Protein AF-A0A1U8J6C3-F1 (afdb_monomer)

Sequence (166 aa):
MCRWFYETTMCRKLPFSSRCPEYYLSVLELWWIDCSMERESINALLCFLKLCPNLKRLNITLDPKCYNLPSTGKFSTSVIVPDKLDDLKVVKIEGFANEEKENFMARRLIPLFGENNPVIISKPNGKCLKHLVKMAKLEKKGKYPYKFEMVENVDENFPDHVHINI

Radius of gyration: 15.82 Å; Cα contacts (8 Å, |Δi|>4): 263; chains: 1; bounding box: 43×30×42 Å

Mean predicted aligned error: 9.65 Å

Nearest PDB structures (foldseek):
  2yu7-assembly1_A  TM=4.215E-01  e=7.005E+00  Homo sapiens

pLDDT: mean 74.73, std 13.69, range [39.81, 94.94]

Secondary structure (DSSP, 8-state):
-BHHHIIIIIGGGS--SSS--SS----SEEEEEES--SHHHHHHHHHHHTT-TT--EEEEEE-TTS------STT-S-PPPPPPBTT--EEEEE--SSHHHHHHHHHHHGGGB-TT-PEEE--GGG---EEEEEPSS--TT-S-SEEEEE-S------PPPTT---

Structure (mmCIF, N/CA/C/O backbone):
data_AF-A0A1U8J6C3-F1
#
_entry.id   AF-A0A1U8J6C3-F1
#
loop_
_atom_site.group_PDB
_atom_site.id
_atom_site.type_symbol
_atom_site.label_atom_id
_atom_site.label_alt_id
_atom_site.label_comp_id
_atom_site.label_asym_id
_atom_site.label_entity_id
_atom_site.label_seq_id
_atom_site.pdbx_PDB_ins_code
_atom_site.Cartn_x
_atom_site.Cartn_y
_atom_site.Cartn_z
_atom_site.occupancy
_atom_site.B_iso_or_equiv
_atom_site.auth_seq_id
_atom_site.auth_comp_id
_atom_site.auth_asym_id
_atom_site.auth_atom_id
_atom_site.pdbx_PDB_model_num
ATOM 1 N N . MET A 1 1 ? 9.675 -3.144 0.742 1.00 87.25 1 MET A N 1
ATOM 2 C CA . MET A 1 1 ? 10.041 -2.201 -0.338 1.00 87.25 1 MET A CA 1
ATOM 3 C C . MET A 1 1 ? 9.930 -0.786 0.206 1.00 87.25 1 MET A C 1
ATOM 5 O O . MET A 1 1 ? 8.998 -0.523 0.952 1.00 87.25 1 MET A O 1
ATOM 9 N N . CYS A 1 2 ? 10.845 0.119 -0.135 1.00 85.94 2 CYS A N 1
ATOM 10 C CA . CYS A 1 2 ? 10.704 1.538 0.205 1.00 85.94 2 CYS A CA 1
ATOM 11 C C . CYS A 1 2 ? 10.845 2.408 -1.045 1.00 85.94 2 CYS A C 1
ATOM 13 O O . CYS A 1 2 ? 11.488 1.991 -2.018 1.00 85.94 2 CYS A O 1
ATOM 15 N N . ARG A 1 3 ? 10.271 3.619 -1.002 1.00 84.88 3 ARG A N 1
ATOM 16 C CA . ARG A 1 3 ? 10.332 4.584 -2.112 1.00 84.88 3 ARG A CA 1
ATOM 17 C C . ARG A 1 3 ? 11.759 4.768 -2.59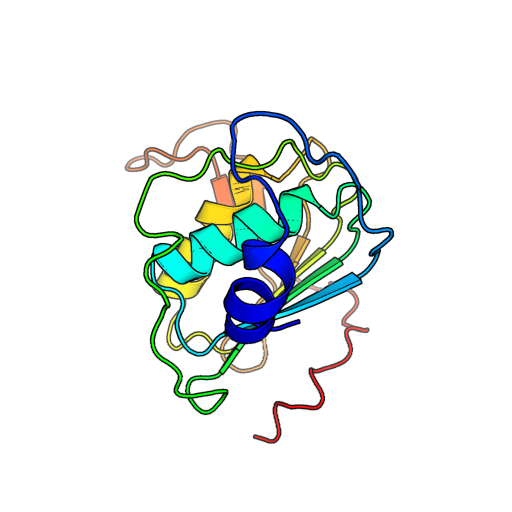8 1.00 84.88 3 ARG A C 1
ATOM 19 O O . ARG A 1 3 ? 12.039 4.514 -3.762 1.00 84.88 3 ARG A O 1
ATOM 26 N N . TRP A 1 4 ? 12.681 5.131 -1.708 1.00 84.19 4 TRP A N 1
ATOM 27 C CA . TRP A 1 4 ? 14.059 5.442 -2.092 1.00 84.19 4 TRP A CA 1
ATOM 28 C C . TRP A 1 4 ? 14.737 4.314 -2.884 1.00 84.19 4 TRP A C 1
ATOM 30 O O . TRP A 1 4 ? 15.351 4.572 -3.922 1.00 84.19 4 TRP A O 1
ATOM 40 N N . PHE A 1 5 ? 14.587 3.059 -2.449 1.00 85.50 5 PHE A N 1
ATOM 41 C CA . PHE A 1 5 ? 15.161 1.917 -3.164 1.00 85.50 5 PHE A CA 1
ATOM 42 C C . PHE A 1 5 ? 14.537 1.760 -4.559 1.00 85.50 5 PHE A C 1
ATOM 44 O O . PHE A 1 5 ? 15.254 1.539 -5.540 1.00 85.50 5 PHE A O 1
ATOM 51 N N . TYR A 1 6 ? 13.219 1.956 -4.676 1.00 85.00 6 TYR A N 1
ATOM 52 C CA . TYR A 1 6 ? 12.535 1.964 -5.968 1.00 85.00 6 TYR A CA 1
ATOM 53 C C . TYR A 1 6 ? 13.096 3.051 -6.895 1.00 85.00 6 TYR A C 1
ATOM 55 O O . TYR A 1 6 ? 13.517 2.739 -8.013 1.00 85.00 6 TYR A O 1
ATOM 63 N N . GLU A 1 7 ? 13.163 4.305 -6.433 1.00 80.56 7 GLU A N 1
ATOM 64 C CA . GLU A 1 7 ? 13.584 5.450 -7.254 1.00 80.56 7 GLU A CA 1
ATOM 65 C C . GLU A 1 7 ? 15.038 5.346 -7.723 1.00 80.56 7 GLU A C 1
ATOM 67 O O . GLU A 1 7 ? 15.376 5.741 -8.845 1.00 80.56 7 GLU A O 1
ATOM 72 N N . THR A 1 8 ? 15.924 4.848 -6.865 1.00 79.38 8 THR A N 1
ATOM 73 C CA . THR A 1 8 ? 17.367 4.812 -7.136 1.00 79.38 8 THR A CA 1
ATOM 74 C C . THR A 1 8 ? 17.778 3.598 -7.953 1.00 79.38 8 THR A C 1
ATOM 76 O O . THR A 1 8 ? 18.627 3.727 -8.839 1.00 79.38 8 THR A O 1
ATOM 79 N N . THR A 1 9 ? 17.155 2.445 -7.703 1.00 80.19 9 THR A N 1
ATOM 80 C CA . THR A 1 9 ? 17.640 1.158 -8.216 1.00 80.19 9 THR A CA 1
ATOM 81 C C . THR A 1 9 ? 16.795 0.632 -9.368 1.00 80.19 9 THR A C 1
ATOM 83 O O . THR A 1 9 ? 17.340 0.224 -10.393 1.00 80.19 9 THR A O 1
ATOM 86 N N . MET A 1 10 ? 15.467 0.659 -9.231 1.00 76.81 10 MET A N 1
ATOM 87 C CA . MET A 1 10 ? 14.566 0.069 -10.228 1.00 76.81 10 MET A CA 1
ATOM 88 C C . MET A 1 10 ? 14.136 1.085 -11.283 1.00 76.81 10 MET A C 1
ATOM 90 O O . MET A 1 10 ? 14.183 0.796 -12.475 1.00 76.81 10 MET A O 1
ATOM 94 N N . CYS A 1 11 ? 13.798 2.305 -10.864 1.00 69.88 11 CYS A N 1
ATOM 95 C CA . CYS A 1 11 ? 13.332 3.357 -11.767 1.00 69.88 11 CYS A CA 1
ATOM 96 C C . CYS A 1 11 ? 14.388 3.771 -12.796 1.00 69.88 11 CYS A C 1
ATOM 98 O O . CYS A 1 11 ? 14.051 4.081 -13.929 1.00 69.88 11 CYS A O 1
ATOM 100 N N . ARG A 1 12 ? 15.682 3.763 -12.444 1.00 62.09 12 ARG A N 1
ATOM 101 C CA . ARG A 1 12 ? 16.753 4.084 -13.410 1.00 62.09 12 ARG A CA 1
ATOM 102 C C . ARG A 1 12 ? 16.811 3.116 -14.596 1.00 62.09 12 ARG A C 1
ATOM 104 O O . ARG A 1 12 ? 17.378 3.475 -15.619 1.00 62.09 12 ARG A O 1
ATOM 111 N N . LYS A 1 13 ? 16.268 1.906 -14.444 1.00 54.56 13 LYS A N 1
ATOM 112 C CA . LYS A 1 13 ? 16.322 0.832 -15.443 1.00 54.56 13 LYS A CA 1
ATOM 113 C C . LYS A 1 13 ? 15.003 0.637 -16.195 1.00 54.56 13 LYS A C 1
ATOM 115 O O . LYS A 1 13 ? 14.968 -0.137 -17.140 1.00 54.56 13 LYS A O 1
ATOM 120 N N . LEU A 1 14 ? 13.938 1.320 -15.774 1.00 55.72 14 LEU A N 1
ATOM 121 C CA . LEU A 1 14 ? 12.592 1.164 -16.313 1.00 55.72 14 LEU A CA 1
ATOM 122 C C . LEU A 1 14 ? 12.255 2.337 -17.241 1.00 55.72 14 LEU A C 1
ATOM 124 O O . LEU A 1 14 ? 12.265 3.482 -16.780 1.00 55.72 14 LEU A O 1
ATOM 128 N N . PRO A 1 15 ? 11.929 2.104 -18.524 1.00 50.09 15 PRO A N 1
ATOM 129 C CA . PRO A 1 15 ? 11.411 3.163 -19.373 1.00 50.09 15 PRO A CA 1
ATOM 130 C C . PRO A 1 15 ? 10.016 3.559 -18.867 1.00 50.09 15 PRO A C 1
ATOM 132 O O . PRO A 1 15 ? 9.037 2.861 -19.097 1.00 50.09 15 PRO A O 1
ATOM 135 N N . PHE A 1 16 ? 9.895 4.715 -18.207 1.00 51.62 16 PHE A N 1
ATOM 136 C CA . PHE A 1 16 ? 8.604 5.317 -17.812 1.00 51.62 16 PHE A CA 1
ATOM 137 C C . PHE A 1 16 ? 7.794 5.872 -19.001 1.00 51.62 16 PHE A C 1
ATOM 139 O O . PHE A 1 16 ? 6.897 6.701 -18.841 1.00 51.62 16 PHE A O 1
ATOM 146 N N . SER A 1 17 ? 8.115 5.422 -20.212 1.00 48.22 17 SER A N 1
ATOM 147 C CA . SER A 1 17 ? 7.372 5.705 -21.430 1.00 48.22 17 SER A CA 1
ATOM 148 C C . SER A 1 17 ? 6.063 4.930 -21.372 1.00 48.22 17 SER A C 1
ATOM 150 O O . SER A 1 17 ? 6.125 3.713 -21.419 1.00 48.22 17 SER A O 1
ATOM 152 N N . SER A 1 18 ? 4.945 5.647 -21.188 1.00 51.12 18 SER A N 1
ATOM 153 C CA . SER A 1 18 ? 3.532 5.445 -21.606 1.00 51.12 18 SER A CA 1
ATOM 154 C C . SER A 1 18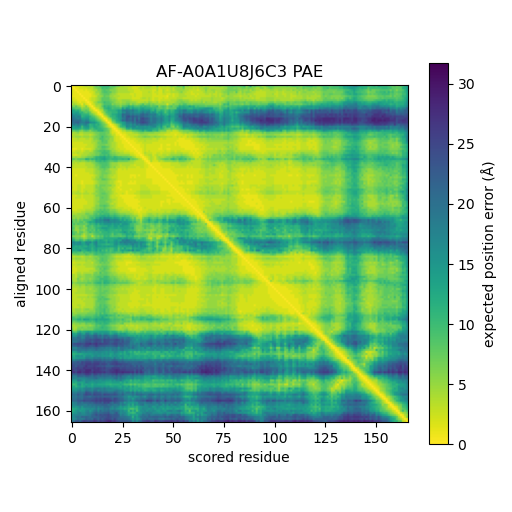 ? 2.935 4.064 -21.966 1.00 51.12 18 SER A C 1
ATOM 156 O O . SER A 1 18 ? 1.744 4.001 -22.263 1.00 51.12 18 SER A O 1
ATOM 158 N N . ARG A 1 19 ? 3.676 2.962 -21.935 1.00 52.84 19 ARG A N 1
ATOM 159 C CA . ARG A 1 19 ? 3.274 1.605 -22.295 1.00 52.84 19 ARG A CA 1
ATOM 160 C C . ARG A 1 19 ? 3.428 0.687 -21.090 1.00 52.84 19 ARG A C 1
ATOM 162 O O . ARG A 1 19 ? 4.167 0.979 -20.150 1.00 52.84 19 ARG A O 1
ATOM 169 N N . CYS A 1 20 ? 2.653 -0.393 -21.117 1.00 55.94 20 CYS A N 1
ATOM 170 C CA . CYS A 1 20 ? 2.667 -1.443 -20.110 1.00 55.94 20 CYS A CA 1
ATOM 171 C C . CYS A 1 20 ? 4.109 -1.883 -19.795 1.00 55.94 20 CYS A C 1
ATOM 173 O O . CYS A 1 20 ? 4.950 -1.866 -20.698 1.00 55.94 20 CYS A O 1
ATOM 175 N N . PRO A 1 21 ? 4.402 -2.279 -18.545 1.00 62.94 21 PRO A N 1
ATOM 176 C CA . PRO A 1 21 ? 5.724 -2.769 -18.180 1.00 62.94 21 PRO A CA 1
ATOM 177 C C . PRO A 1 21 ? 6.165 -3.906 -19.107 1.00 62.94 21 PRO A C 1
ATOM 179 O O . PRO A 1 21 ? 5.390 -4.822 -19.368 1.00 62.94 21 PRO A O 1
ATOM 182 N N . GLU A 1 22 ? 7.422 -3.888 -19.555 1.00 65.25 22 GLU A N 1
ATOM 183 C CA . GLU A 1 22 ? 8.009 -5.016 -20.301 1.00 65.25 22 GLU A CA 1
ATOM 184 C C . GLU A 1 22 ? 8.127 -6.281 -19.433 1.00 65.25 22 GLU A C 1
ATOM 186 O O . GLU A 1 22 ? 8.286 -7.386 -19.946 1.00 65.25 22 GLU A O 1
ATOM 191 N N . TYR A 1 23 ? 8.034 -6.127 -18.110 1.00 72.88 23 TYR A N 1
ATOM 192 C CA . TYR A 1 23 ? 8.100 -7.211 -17.145 1.00 72.88 23 TYR A CA 1
ATOM 193 C C . TYR A 1 23 ? 7.218 -6.946 -15.924 1.00 72.88 23 TYR A C 1
ATOM 195 O O . TYR A 1 23 ? 7.145 -5.828 -15.407 1.00 72.88 23 TYR A O 1
ATOM 203 N N . TYR A 1 24 ? 6.598 -8.016 -15.429 1.00 84.69 24 TYR A N 1
ATOM 204 C CA . TYR A 1 24 ? 5.836 -8.029 -14.186 1.00 84.69 24 TYR A CA 1
ATOM 205 C C . TYR A 1 24 ? 6.608 -8.762 -13.089 1.00 84.69 24 TYR A C 1
ATOM 207 O O . TYR A 1 24 ? 7.310 -9.743 -13.331 1.00 84.69 24 TYR A O 1
ATOM 215 N N . LEU A 1 25 ? 6.462 -8.279 -11.863 1.00 86.75 25 LEU A N 1
ATOM 216 C CA . LEU A 1 25 ? 6.952 -8.900 -10.647 1.00 86.75 25 LEU A CA 1
ATOM 217 C C . LEU A 1 25 ? 5.871 -9.834 -10.091 1.00 86.75 25 LEU A C 1
ATOM 219 O O . LEU A 1 25 ? 4.730 -9.425 -9.866 1.00 86.75 25 LEU A O 1
ATOM 223 N N . SER A 1 26 ? 6.247 -11.076 -9.791 1.00 88.00 26 SER A N 1
ATOM 224 C CA . SER A 1 26 ? 5.379 -12.064 -9.136 1.00 88.00 26 SER A CA 1
ATOM 225 C C . SER A 1 26 ? 5.289 -11.823 -7.624 1.00 88.00 26 SER A C 1
ATOM 227 O O . SER A 1 26 ? 5.683 -12.666 -6.821 1.00 88.00 26 SER A O 1
ATOM 229 N N . VAL A 1 27 ? 4.809 -10.642 -7.228 1.00 91.31 27 VAL A N 1
ATOM 230 C CA . VAL A 1 27 ? 4.649 -10.233 -5.824 1.00 91.31 27 VAL A CA 1
ATOM 231 C C . VAL A 1 27 ? 3.193 -10.413 -5.408 1.00 91.31 27 VAL A C 1
ATOM 233 O O . VAL A 1 27 ? 2.312 -9.751 -5.947 1.00 91.31 27 VAL A O 1
ATOM 236 N N . LEU A 1 28 ? 2.945 -11.289 -4.432 1.00 93.62 28 LEU A N 1
ATOM 237 C CA . LEU A 1 28 ? 1.608 -11.504 -3.859 1.00 93.62 28 LEU A CA 1
ATOM 238 C C . LEU A 1 28 ? 1.323 -10.581 -2.670 1.00 93.62 28 LEU A C 1
ATOM 240 O O . LEU A 1 28 ? 0.171 -10.234 -2.416 1.00 93.62 28 LEU A O 1
ATOM 244 N N . GLU A 1 29 ? 2.367 -10.176 -1.953 1.00 94.94 29 GLU A N 1
ATOM 245 C CA . GLU A 1 29 ? 2.278 -9.319 -0.779 1.00 94.94 29 GLU A CA 1
ATOM 246 C C . GLU A 1 29 ? 3.377 -8.260 -0.819 1.00 94.94 29 GLU A C 1
ATOM 248 O O . GLU A 1 29 ? 4.562 -8.575 -0.937 1.00 94.94 29 GLU A O 1
ATOM 253 N N . LEU A 1 30 ? 2.971 -6.995 -0.726 1.00 94.62 30 LEU A N 1
ATOM 254 C CA . LEU A 1 30 ? 3.866 -5.849 -0.772 1.00 94.62 30 LEU A CA 1
ATOM 255 C C . LEU A 1 30 ? 3.805 -5.094 0.545 1.00 94.62 30 LEU A C 1
ATOM 257 O O . LEU A 1 30 ? 2.745 -4.647 0.967 1.00 94.62 30 LEU A O 1
ATOM 261 N N . TRP A 1 31 ? 4.976 -4.882 1.130 1.00 93.00 31 TRP A N 1
ATOM 262 C CA . TRP A 1 31 ? 5.184 -3.963 2.239 1.00 93.00 31 TRP A CA 1
ATOM 263 C C . TRP A 1 31 ? 5.870 -2.717 1.693 1.00 93.00 31 TRP A C 1
ATOM 265 O O . TRP A 1 31 ? 7.014 -2.799 1.234 1.00 93.00 31 TRP A O 1
ATOM 275 N N . TRP A 1 32 ? 5.160 -1.594 1.674 1.00 92.44 32 TRP A N 1
ATOM 276 C CA . TRP A 1 32 ? 5.642 -0.304 1.205 1.00 92.44 32 TRP A CA 1
ATOM 277 C C . TRP A 1 32 ? 5.866 0.638 2.383 1.00 92.44 32 TRP A C 1
ATOM 279 O O . TRP A 1 32 ? 4.923 0.970 3.098 1.00 92.44 32 TRP A O 1
ATOM 289 N N . ILE A 1 33 ? 7.107 1.086 2.551 1.00 88.56 33 ILE A N 1
ATOM 290 C CA . ILE A 1 33 ? 7.504 2.004 3.619 1.00 88.56 33 ILE A CA 1
ATOM 291 C C . ILE A 1 33 ? 7.945 3.331 3.004 1.00 88.56 33 ILE A C 1
ATOM 293 O O . ILE A 1 33 ? 8.736 3.349 2.051 1.00 88.56 33 ILE A O 1
ATOM 297 N N . ASP A 1 34 ? 7.459 4.432 3.564 1.00 87.44 34 ASP A N 1
ATOM 298 C CA . ASP A 1 34 ? 7.877 5.780 3.184 1.00 87.44 34 ASP A CA 1
ATOM 299 C C . ASP A 1 34 ? 7.960 6.708 4.401 1.00 87.44 34 ASP A C 1
ATOM 301 O O . ASP A 1 34 ? 7.315 6.463 5.420 1.00 87.44 34 ASP A O 1
ATOM 305 N N . CYS A 1 35 ? 8.736 7.783 4.280 1.00 84.56 35 CYS A N 1
ATOM 306 C CA . CYS A 1 35 ? 8.883 8.814 5.310 1.00 84.56 35 CYS A CA 1
ATOM 307 C C . CYS A 1 35 ? 7.905 9.976 5.121 1.00 84.56 35 CYS A C 1
ATOM 309 O O . CYS A 1 35 ? 7.579 10.691 6.070 1.00 84.56 35 CYS A O 1
ATOM 311 N N . SER A 1 36 ? 7.387 10.142 3.901 1.00 81.25 36 SER A N 1
ATOM 312 C CA . SER A 1 36 ? 6.332 11.099 3.587 1.00 81.25 36 SER A CA 1
ATOM 313 C C . SER A 1 36 ? 5.351 10.518 2.576 1.00 81.25 36 SER A C 1
ATOM 315 O O . SER A 1 36 ? 5.699 9.679 1.750 1.00 81.25 36 SER A O 1
ATOM 317 N N . MET A 1 37 ? 4.112 11.000 2.613 1.00 79.44 37 MET A N 1
ATOM 318 C CA . MET A 1 37 ? 3.078 10.672 1.626 1.00 79.44 37 MET A CA 1
ATOM 319 C C . MET A 1 37 ? 2.638 11.915 0.863 1.00 79.44 37 MET A C 1
ATOM 321 O O . MET A 1 37 ? 1.457 12.230 0.719 1.00 79.44 37 MET A O 1
ATOM 325 N N . GLU A 1 38 ? 3.635 12.655 0.391 1.00 83.69 38 GLU A N 1
ATOM 326 C CA . GLU A 1 38 ? 3.424 13.721 -0.576 1.00 83.69 38 GLU A CA 1
ATOM 327 C C . GLU A 1 38 ? 3.055 13.136 -1.941 1.00 83.69 38 GLU A C 1
ATOM 329 O O . GLU A 1 38 ? 3.189 11.938 -2.196 1.00 83.69 38 GLU A O 1
ATOM 334 N N . ARG A 1 39 ? 2.584 13.994 -2.850 1.00 81.88 39 ARG A N 1
ATOM 335 C CA . ARG A 1 39 ? 2.133 13.584 -4.188 1.00 81.88 39 ARG A CA 1
ATOM 336 C C . ARG A 1 39 ? 3.143 12.673 -4.893 1.00 81.88 39 ARG A C 1
ATOM 338 O O . ARG A 1 39 ? 2.733 11.696 -5.509 1.00 81.88 39 ARG A O 1
ATOM 345 N N . GLU A 1 40 ? 4.427 12.992 -4.789 1.00 81.81 40 GLU A N 1
ATO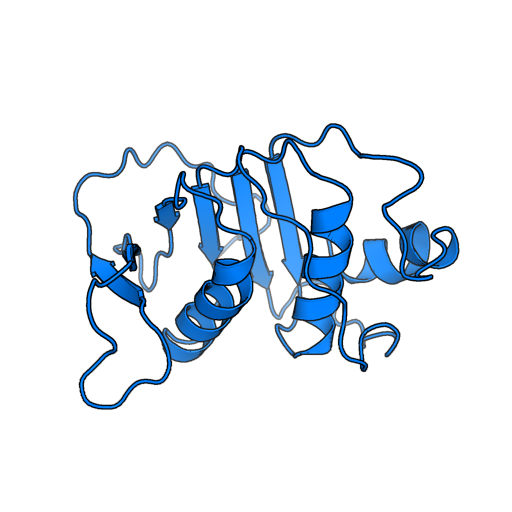M 346 C CA . GLU A 1 40 ? 5.507 12.248 -5.439 1.00 81.81 40 GLU A CA 1
ATOM 347 C C . GLU A 1 40 ? 5.678 10.847 -4.850 1.00 81.81 40 GLU A C 1
ATOM 349 O O . GLU A 1 40 ? 5.757 9.880 -5.602 1.00 81.81 40 GLU A O 1
ATOM 354 N N . SER A 1 41 ? 5.629 10.716 -3.521 1.00 84.31 41 SER A N 1
ATOM 355 C CA . SER A 1 41 ? 5.665 9.422 -2.830 1.00 84.31 41 SER A CA 1
ATOM 356 C C . SER A 1 41 ? 4.519 8.513 -3.261 1.00 84.31 41 SER A C 1
ATOM 358 O O . SER A 1 41 ? 4.715 7.340 -3.578 1.00 84.31 41 SER A O 1
ATOM 360 N N . ILE A 1 42 ? 3.312 9.079 -3.338 1.00 86.81 42 ILE A N 1
ATOM 361 C CA . ILE A 1 42 ? 2.121 8.353 -3.788 1.00 86.81 42 ILE A CA 1
ATOM 362 C C . ILE A 1 42 ? 2.306 7.909 -5.236 1.00 86.81 42 ILE A C 1
ATOM 364 O O . ILE A 1 42 ? 2.054 6.758 -5.571 1.00 86.81 42 ILE A O 1
ATOM 368 N N . ASN A 1 43 ? 2.770 8.809 -6.097 1.00 85.50 43 ASN A N 1
ATOM 369 C CA . ASN A 1 43 ? 3.016 8.515 -7.500 1.00 85.50 43 ASN A CA 1
ATOM 370 C C . ASN A 1 43 ? 4.083 7.418 -7.684 1.00 85.50 43 ASN A C 1
ATOM 372 O O . ASN A 1 43 ? 3.918 6.564 -8.554 1.00 85.50 43 ASN A O 1
ATOM 376 N N . ALA A 1 44 ? 5.127 7.395 -6.852 1.00 86.12 44 ALA A N 1
ATOM 377 C CA . ALA A 1 44 ? 6.138 6.341 -6.848 1.00 86.12 44 ALA A CA 1
ATOM 378 C C . ALA A 1 44 ? 5.532 4.976 -6.483 1.00 86.12 44 ALA A C 1
ATOM 380 O O . ALA A 1 44 ? 5.757 3.996 -7.195 1.00 86.12 44 ALA A O 1
ATOM 381 N N . LEU A 1 45 ? 4.706 4.921 -5.430 1.00 91.00 45 LEU A N 1
ATOM 382 C CA . LEU A 1 45 ? 3.958 3.716 -5.062 1.00 91.00 45 LEU A CA 1
ATOM 383 C C . LEU A 1 45 ? 3.052 3.257 -6.212 1.00 91.00 45 LEU A C 1
ATOM 385 O O . LEU A 1 45 ? 3.111 2.097 -6.610 1.00 91.00 45 LEU A O 1
ATOM 389 N N . LEU A 1 46 ? 2.249 4.160 -6.782 1.00 88.69 46 LEU A N 1
ATOM 390 C CA . LEU A 1 46 ? 1.363 3.836 -7.903 1.00 88.69 46 LEU A CA 1
ATOM 391 C C . LEU A 1 46 ? 2.158 3.283 -9.094 1.00 88.69 46 LEU A C 1
ATOM 393 O O . LEU A 1 46 ? 1.780 2.266 -9.660 1.00 88.69 46 LEU A O 1
ATOM 397 N N . CYS A 1 47 ? 3.292 3.888 -9.446 1.00 85.31 47 CYS A N 1
ATOM 398 C CA . CYS A 1 47 ? 4.174 3.364 -10.487 1.00 85.31 47 CYS A CA 1
ATOM 399 C C . CYS A 1 47 ? 4.689 1.954 -10.176 1.00 85.31 47 CYS A C 1
ATOM 401 O O . CYS A 1 47 ? 4.697 1.105 -11.067 1.00 85.31 47 CYS A O 1
ATOM 403 N N . PHE A 1 48 ? 5.085 1.686 -8.931 1.00 88.50 48 PHE A N 1
ATOM 404 C CA . PHE A 1 48 ? 5.535 0.356 -8.529 1.00 88.50 48 PHE A CA 1
ATOM 405 C C . PHE A 1 48 ? 4.415 -0.682 -8.642 1.00 88.50 48 PHE A C 1
ATOM 407 O O . PHE A 1 48 ? 4.646 -1.779 -9.142 1.00 88.50 48 PHE A O 1
ATOM 414 N N . LEU A 1 49 ? 3.191 -0.327 -8.245 1.00 90.69 49 LEU A N 1
ATOM 415 C CA . LEU A 1 49 ? 2.040 -1.231 -8.281 1.00 90.69 49 LEU A CA 1
ATOM 416 C C . LEU A 1 49 ? 1.689 -1.712 -9.695 1.00 90.69 49 LEU A C 1
ATOM 418 O O . LEU A 1 49 ? 1.206 -2.830 -9.838 1.00 90.69 49 LEU A O 1
ATOM 422 N N . LYS A 1 50 ? 2.021 -0.949 -10.746 1.00 86.19 50 LYS A N 1
ATOM 423 C CA . LYS A 1 50 ? 1.905 -1.425 -12.141 1.00 86.19 50 LYS A CA 1
ATOM 424 C C . LYS A 1 50 ? 2.697 -2.692 -12.415 1.00 86.19 50 LYS A C 1
ATOM 426 O O . LYS A 1 50 ? 2.336 -3.472 -13.286 1.00 86.19 50 LYS A O 1
ATOM 431 N N . LEU A 1 51 ? 3.809 -2.862 -11.708 1.00 86.25 51 LEU A N 1
ATOM 432 C CA . LEU A 1 51 ? 4.680 -4.013 -11.864 1.00 86.25 51 LEU A CA 1
ATOM 433 C C . LEU A 1 51 ? 4.122 -5.237 -11.135 1.00 86.25 51 LEU A C 1
ATOM 435 O O . LEU A 1 51 ? 4.666 -6.316 -11.310 1.00 86.25 51 LEU A O 1
ATOM 439 N N . CYS A 1 52 ? 3.071 -5.107 -10.324 1.00 90.75 52 CYS A N 1
ATOM 440 C CA . CYS A 1 52 ? 2.580 -6.167 -9.444 1.00 90.75 52 CYS A CA 1
ATOM 441 C C . CYS A 1 52 ? 1.102 -6.500 -9.722 1.00 90.75 52 CYS A C 1
ATOM 443 O O . CYS A 1 52 ? 0.271 -6.316 -8.834 1.00 90.75 52 CYS A O 1
ATOM 445 N N . PRO A 1 53 ? 0.741 -7.004 -10.918 1.00 89.44 53 PRO A N 1
ATOM 446 C CA . PRO A 1 53 ? -0.660 -7.240 -11.281 1.00 89.44 53 PRO A CA 1
ATOM 447 C C . PRO A 1 53 ? -1.351 -8.284 -10.388 1.00 89.44 53 PRO A C 1
ATOM 449 O O . PRO A 1 53 ? -2.537 -8.164 -10.112 1.00 89.44 53 PRO A O 1
ATOM 452 N N . ASN A 1 54 ? -0.599 -9.263 -9.873 1.00 91.19 54 ASN A N 1
ATOM 453 C CA . ASN A 1 54 ? -1.120 -10.364 -9.048 1.00 91.19 54 ASN A CA 1
ATOM 454 C C . ASN A 1 54 ? -1.087 -10.052 -7.536 1.00 91.19 54 ASN A C 1
ATOM 456 O O . ASN A 1 54 ? -1.079 -10.966 -6.702 1.00 91.19 54 ASN A O 1
ATOM 460 N N . LEU A 1 55 ? -0.966 -8.772 -7.165 1.00 94.25 55 LEU A N 1
ATOM 461 C CA . LEU A 1 55 ? -0.829 -8.362 -5.773 1.00 94.25 55 LEU A CA 1
ATOM 462 C C . LEU A 1 55 ? -2.127 -8.628 -5.008 1.00 94.25 55 LEU A C 1
ATOM 464 O O . LEU A 1 55 ? -3.162 -8.053 -5.321 1.00 94.25 55 LEU A O 1
ATOM 468 N N . LYS A 1 56 ? -2.053 -9.440 -3.950 1.00 93.31 56 LYS A N 1
ATOM 469 C CA . LYS A 1 56 ? -3.199 -9.792 -3.097 1.00 93.31 56 LYS A CA 1
ATOM 470 C C . LYS A 1 56 ? -3.292 -8.940 -1.842 1.00 93.31 56 LYS A C 1
ATOM 472 O O . LYS A 1 56 ? -4.395 -8.691 -1.347 1.00 93.31 56 LYS A O 1
ATOM 477 N N . ARG A 1 57 ? -2.147 -8.499 -1.319 1.00 92.31 57 ARG A N 1
ATOM 478 C CA . ARG A 1 57 ? -2.058 -7.703 -0.094 1.00 92.31 57 ARG A CA 1
ATOM 479 C C . ARG A 1 57 ? -1.096 -6.538 -0.265 1.00 92.31 57 ARG A C 1
ATOM 481 O O . ARG A 1 57 ? 0.054 -6.726 -0.658 1.00 92.31 57 ARG A O 1
ATOM 488 N N . LEU A 1 58 ? -1.564 -5.352 0.099 1.00 93.88 58 LEU A N 1
ATOM 489 C CA . LEU A 1 58 ? -0.769 -4.133 0.139 1.00 93.88 58 LEU A CA 1
ATOM 490 C C . LEU A 1 58 ? -0.712 -3.610 1.576 1.00 93.88 58 LEU A C 1
ATOM 492 O O . LEU A 1 58 ? -1.732 -3.214 2.122 1.00 93.88 58 LEU A O 1
ATOM 496 N N . ASN A 1 59 ? 0.471 -3.587 2.177 1.00 91.94 59 ASN A N 1
ATOM 497 C CA . ASN A 1 59 ? 0.725 -2.962 3.471 1.00 91.94 59 ASN A CA 1
ATOM 498 C C . ASN A 1 59 ? 1.493 -1.657 3.233 1.00 91.94 59 ASN A C 1
ATOM 500 O O . ASN A 1 59 ? 2.560 -1.674 2.623 1.00 91.94 59 ASN A O 1
ATOM 504 N N . ILE A 1 60 ? 0.951 -0.534 3.687 1.00 91.44 60 ILE A N 1
ATOM 505 C CA . ILE A 1 60 ? 1.530 0.801 3.553 1.00 91.44 60 ILE A CA 1
ATOM 506 C C . ILE A 1 60 ? 1.826 1.329 4.948 1.00 91.44 60 ILE A C 1
ATOM 508 O O . ILE A 1 60 ? 0.911 1.522 5.748 1.00 91.44 60 ILE A O 1
ATOM 512 N N . THR A 1 61 ? 3.092 1.625 5.204 1.00 89.62 61 THR A N 1
ATOM 513 C CA . THR A 1 61 ? 3.555 2.171 6.475 1.00 89.62 61 THR A CA 1
ATOM 514 C C . THR A 1 61 ? 4.210 3.523 6.236 1.00 89.62 61 THR A C 1
ATOM 516 O O . THR A 1 61 ? 5.188 3.630 5.493 1.00 89.62 61 THR A O 1
ATOM 519 N N . LEU A 1 62 ? 3.664 4.560 6.867 1.00 87.81 62 LEU A N 1
ATOM 520 C CA . LEU A 1 62 ? 4.313 5.859 6.966 1.00 87.81 62 LEU A CA 1
ATOM 521 C C . LEU A 1 62 ? 5.163 5.885 8.239 1.00 87.81 62 LEU A C 1
ATOM 523 O O . LEU A 1 62 ? 4.630 5.910 9.342 1.00 87.81 62 LEU A O 1
ATOM 527 N N . ASP A 1 63 ? 6.479 5.899 8.091 1.00 86.06 63 ASP A N 1
ATOM 528 C CA . ASP A 1 63 ? 7.410 6.017 9.210 1.00 86.06 63 ASP A CA 1
ATOM 529 C C . ASP A 1 63 ? 8.270 7.275 9.018 1.00 86.06 63 ASP A C 1
ATOM 531 O O . ASP A 1 63 ? 9.245 7.243 8.270 1.00 86.06 63 ASP A O 1
ATOM 535 N N . PRO A 1 64 ? 7.954 8.397 9.689 1.00 79.38 64 PRO A N 1
ATOM 536 C CA . PRO A 1 64 ? 8.731 9.632 9.577 1.00 79.38 64 PRO A CA 1
ATOM 537 C C . PRO A 1 64 ? 10.197 9.491 10.008 1.00 79.38 64 PRO A C 1
ATOM 539 O O . PRO A 1 64 ? 11.007 10.354 9.680 1.00 79.38 64 PRO A O 1
ATOM 542 N N . LYS A 1 65 ? 10.539 8.449 10.780 1.00 81.00 65 LYS A N 1
ATOM 543 C CA . LYS A 1 65 ? 11.918 8.154 11.190 1.00 81.00 65 LYS A CA 1
ATOM 544 C C . LYS A 1 65 ? 12.630 7.252 10.185 1.00 81.00 65 LYS A C 1
ATOM 546 O O . LYS A 1 65 ? 13.862 7.183 10.214 1.00 81.00 65 LYS A O 1
ATOM 551 N N . CYS A 1 66 ? 11.900 6.563 9.305 1.00 72.12 66 CYS A N 1
ATOM 552 C CA . CYS A 1 66 ? 12.527 5.778 8.254 1.00 72.12 66 CYS A CA 1
ATOM 553 C C . CYS A 1 66 ? 13.197 6.719 7.253 1.00 72.12 66 CYS A C 1
ATOM 555 O O . CYS A 1 66 ? 12.679 7.791 6.963 1.00 72.12 66 CYS A O 1
ATOM 557 N N . TYR A 1 67 ? 14.365 6.313 6.750 1.00 66.12 67 TYR A N 1
ATOM 558 C CA . TYR A 1 67 ? 15.061 6.889 5.595 1.00 66.12 67 TYR A CA 1
ATOM 559 C C . TYR A 1 67 ? 14.733 8.379 5.333 1.00 66.12 67 TYR A C 1
ATOM 561 O O . TYR A 1 67 ? 13.956 8.687 4.428 1.00 66.12 67 TYR A O 1
ATOM 569 N N . ASN A 1 68 ? 15.319 9.297 6.121 1.00 67.12 68 ASN A N 1
ATOM 570 C CA . ASN A 1 68 ? 15.227 10.765 5.970 1.00 67.12 68 ASN A CA 1
ATOM 571 C C . ASN A 1 68 ? 15.881 11.243 4.655 1.00 67.12 68 ASN A C 1
ATOM 573 O O . ASN A 1 68 ? 16.878 11.964 4.643 1.00 67.12 68 ASN A O 1
ATOM 577 N N . LEU A 1 69 ? 15.363 10.773 3.527 1.00 71.00 69 LEU A N 1
ATOM 578 C CA . LEU A 1 69 ? 15.931 10.963 2.207 1.00 71.00 69 LEU A CA 1
ATOM 579 C C . LEU A 1 69 ? 14.961 11.789 1.363 1.00 71.00 69 LEU A C 1
ATOM 581 O O . LEU A 1 69 ? 13.781 11.433 1.269 1.00 71.00 69 LEU A O 1
ATOM 585 N N . PRO A 1 70 ? 15.440 12.881 0.742 1.00 67.25 70 PRO A N 1
ATOM 586 C CA . PRO A 1 70 ? 14.607 13.711 -0.111 1.00 67.25 70 PRO A CA 1
ATOM 587 C C . PRO A 1 70 ? 14.120 12.911 -1.323 1.00 67.25 70 PRO A C 1
ATOM 589 O O . PRO A 1 70 ? 14.797 11.995 -1.801 1.00 67.25 70 PRO A O 1
ATOM 592 N N . SER A 1 71 ? 12.938 13.272 -1.821 1.00 68.25 71 SER A N 1
ATOM 593 C CA . SER A 1 71 ? 12.443 12.766 -3.101 1.00 68.25 71 SER A CA 1
ATOM 594 C C . SER A 1 71 ? 13.434 13.100 -4.217 1.00 68.25 71 SER A C 1
ATOM 596 O O . SER A 1 71 ? 14.052 14.167 -4.216 1.00 68.25 71 SER A O 1
ATOM 598 N N . THR A 1 72 ? 13.568 12.212 -5.203 1.00 73.06 72 THR A N 1
ATOM 599 C CA . THR A 1 72 ? 14.372 12.501 -6.399 1.00 73.06 72 THR A CA 1
ATOM 600 C C . THR A 1 72 ? 13.636 13.361 -7.436 1.00 73.06 72 THR A C 1
ATOM 602 O O . THR A 1 72 ? 14.191 13.627 -8.501 1.00 73.06 72 THR A O 1
ATOM 605 N N . GLY A 1 73 ? 12.385 13.767 -7.174 1.00 71.06 73 GLY A N 1
ATOM 606 C CA . GLY A 1 73 ? 11.554 14.589 -8.070 1.00 71.06 73 GLY A CA 1
ATOM 607 C C . GLY A 1 73 ? 11.056 13.862 -9.327 1.00 71.06 73 GLY A C 1
ATOM 608 O O . GLY A 1 73 ? 10.314 14.430 -10.133 1.00 71.06 73 GLY A O 1
ATOM 609 N N . LYS A 1 74 ? 11.422 12.583 -9.502 1.00 71.38 74 LYS A N 1
ATOM 610 C CA . LYS A 1 74 ? 11.083 11.758 -10.678 1.00 71.38 74 LYS A CA 1
ATOM 611 C C . LYS A 1 74 ? 9.583 11.549 -10.872 1.00 71.38 74 LYS A C 1
ATOM 613 O O . LYS A 1 74 ? 9.147 11.256 -11.980 1.00 71.38 74 LYS A O 1
ATOM 618 N N . PHE A 1 75 ? 8.810 11.704 -9.803 1.00 72.81 75 PHE A N 1
ATOM 619 C CA . PHE A 1 75 ? 7.369 11.468 -9.768 1.00 72.81 75 PHE A CA 1
ATOM 620 C C . PHE A 1 75 ? 6.557 12.751 -9.539 1.00 72.81 75 PHE A C 1
ATOM 622 O O . PHE A 1 75 ? 5.399 12.689 -9.121 1.00 72.81 75 PHE A O 1
ATOM 629 N N . SER A 1 76 ? 7.156 13.911 -9.823 1.00 66.62 76 SER A N 1
ATOM 630 C CA . SER A 1 76 ? 6.535 15.242 -9.715 1.00 66.62 76 SER A CA 1
ATOM 631 C C . SER A 1 76 ? 5.350 15.449 -10.667 1.00 66.62 76 SER A C 1
ATOM 633 O O . SER A 1 76 ? 4.401 16.170 -10.345 1.00 66.62 76 SER A O 1
ATOM 635 N N . THR A 1 77 ? 5.359 14.792 -11.829 1.00 67.69 77 THR A N 1
ATOM 636 C CA . THR A 1 77 ? 4.315 14.906 -12.857 1.00 67.69 77 THR A CA 1
ATOM 637 C C . THR A 1 77 ? 3.181 13.895 -12.668 1.00 67.69 77 THR A C 1
ATOM 639 O O . THR A 1 77 ? 3.240 12.984 -11.840 1.00 67.69 77 THR A O 1
ATOM 642 N N . SER A 1 78 ? 2.084 14.082 -13.412 1.00 57.94 78 SER A N 1
ATOM 643 C CA . SER A 1 78 ? 0.941 13.169 -13.362 1.00 57.94 78 SER A CA 1
ATOM 644 C C . SER A 1 78 ? 1.343 11.796 -13.895 1.00 57.94 78 SER A C 1
ATOM 646 O O . SER A 1 78 ? 1.588 11.621 -15.086 1.00 57.94 78 SER A O 1
ATOM 648 N N . VAL A 1 79 ? 1.385 10.816 -13.002 1.00 64.44 79 VAL A N 1
ATOM 649 C CA . VAL A 1 79 ? 1.625 9.419 -13.344 1.00 64.44 79 VAL A CA 1
ATOM 650 C C . VAL A 1 79 ? 0.338 8.808 -13.895 1.00 64.44 79 VAL A C 1
ATOM 652 O O . VAL A 1 79 ? -0.738 8.996 -13.325 1.00 64.44 79 VAL A O 1
ATOM 655 N N . ILE A 1 80 ? 0.441 8.066 -15.003 1.00 64.94 80 ILE A N 1
ATOM 656 C CA . ILE A 1 80 ? -0.654 7.210 -15.479 1.00 64.94 80 ILE A CA 1
ATOM 657 C C . ILE A 1 80 ? -0.948 6.214 -14.357 1.00 64.94 80 ILE A C 1
ATOM 659 O O . ILE A 1 80 ? -0.043 5.496 -13.942 1.00 64.94 80 ILE A O 1
ATOM 663 N N . VAL A 1 81 ? -2.174 6.171 -13.856 1.00 65.94 81 VAL A N 1
ATOM 664 C CA . VAL A 1 81 ? -2.576 5.222 -12.812 1.00 65.94 81 VAL A CA 1
ATOM 665 C C . VAL A 1 81 ? -2.426 3.785 -13.348 1.00 65.94 81 VAL A C 1
ATOM 667 O O . VAL A 1 81 ? -2.637 3.581 -14.544 1.00 65.94 81 VAL A O 1
ATOM 670 N N . PRO A 1 82 ? -1.987 2.803 -12.538 1.00 68.81 82 PRO A N 1
ATOM 671 C CA . PRO A 1 82 ? -2.075 1.393 -12.914 1.00 68.81 82 PRO A CA 1
ATOM 672 C C . PRO A 1 82 ? -3.462 0.995 -13.404 1.00 68.81 82 PRO A C 1
ATOM 674 O O . PRO A 1 82 ? -4.462 1.585 -12.993 1.00 68.81 82 PRO A O 1
ATOM 677 N N . ASP A 1 83 ? -3.502 -0.063 -14.210 1.00 77.44 83 ASP A N 1
ATOM 678 C CA . ASP A 1 83 ? -4.733 -0.823 -14.388 1.00 77.44 83 ASP A CA 1
ATOM 679 C C . ASP A 1 83 ? -5.201 -1.395 -13.038 1.00 77.44 83 ASP A C 1
ATOM 681 O O . ASP A 1 83 ? -4.482 -1.373 -12.031 1.00 77.44 83 ASP A O 1
ATOM 685 N N . LYS A 1 84 ? -6.439 -1.888 -13.008 1.00 87.69 84 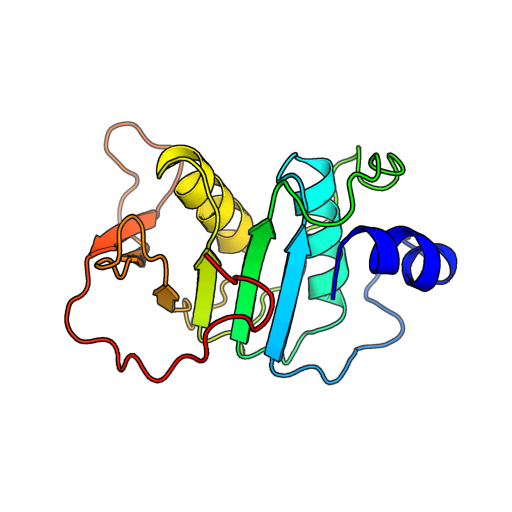LYS A N 1
ATOM 686 C CA . LYS A 1 84 ? -7.032 -2.470 -11.803 1.00 87.69 84 LYS A CA 1
ATOM 687 C C . LYS A 1 84 ? -6.176 -3.627 -11.280 1.00 87.69 84 LYS A C 1
ATOM 689 O O . LYS A 1 84 ? -5.715 -4.472 -12.041 1.00 87.69 84 LYS A O 1
ATOM 694 N N . LEU A 1 85 ? -6.000 -3.671 -9.965 1.00 89.62 85 LEU A N 1
ATOM 695 C CA . LEU A 1 85 ? -5.401 -4.792 -9.250 1.00 89.62 85 LEU A CA 1
ATOM 696 C C . LEU A 1 85 ? -6.529 -5.734 -8.828 1.00 89.62 85 LEU A C 1
AT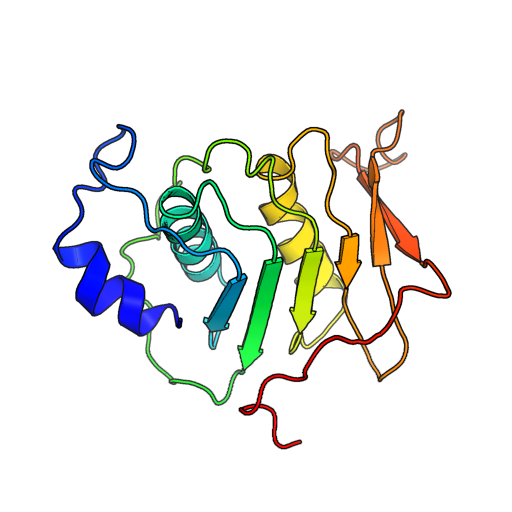OM 698 O O . LEU A 1 85 ? -6.980 -5.700 -7.683 1.00 89.62 85 LEU A O 1
ATOM 702 N N . ASP A 1 86 ? -7.037 -6.525 -9.772 1.00 87.81 86 ASP A N 1
ATOM 703 C CA . ASP A 1 86 ? -8.228 -7.356 -9.549 1.00 87.81 86 ASP A CA 1
ATOM 704 C 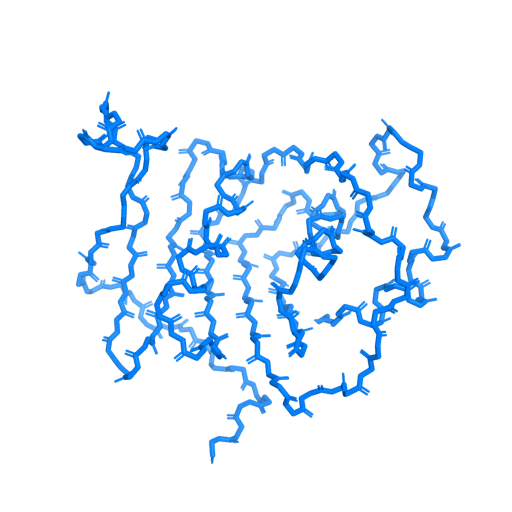C . ASP A 1 86 ? -8.010 -8.418 -8.459 1.00 87.81 86 ASP A C 1
ATOM 706 O O . ASP A 1 86 ? -8.942 -8.760 -7.733 1.00 87.81 86 ASP A O 1
ATOM 710 N N . ASP A 1 87 ? -6.772 -8.872 -8.263 1.00 90.31 87 ASP A N 1
ATOM 711 C CA . ASP A 1 87 ? -6.417 -9.828 -7.211 1.00 90.31 87 ASP A CA 1
ATOM 712 C C . ASP A 1 87 ? -6.255 -9.198 -5.818 1.00 90.31 87 ASP A C 1
ATOM 714 O O . ASP A 1 87 ? -6.111 -9.934 -4.834 1.00 90.31 87 ASP A O 1
ATOM 718 N N . LEU A 1 88 ? -6.286 -7.865 -5.705 1.00 91.38 88 LEU A N 1
ATOM 719 C CA . LEU A 1 88 ? -6.072 -7.158 -4.445 1.00 91.38 88 LEU A CA 1
ATOM 720 C C . LEU A 1 88 ? -7.261 -7.367 -3.508 1.00 91.38 88 LEU A C 1
ATOM 722 O O . LEU A 1 88 ? -8.381 -6.943 -3.786 1.00 91.38 88 LEU A O 1
ATOM 726 N N . LYS A 1 89 ? -6.998 -7.990 -2.356 1.00 88.94 89 LYS A N 1
ATOM 727 C CA . LYS A 1 89 ? -8.017 -8.323 -1.347 1.00 88.94 89 LYS A CA 1
ATOM 728 C C . LYS A 1 89 ? -7.949 -7.431 -0.120 1.00 88.94 89 LYS A C 1
ATOM 730 O O . LYS A 1 89 ? -8.977 -7.158 0.494 1.00 88.94 89 LYS A O 1
ATOM 735 N N . VAL A 1 90 ? -6.743 -7.007 0.259 1.00 87.69 90 VAL A N 1
ATOM 736 C CA . VAL A 1 90 ? -6.511 -6.280 1.512 1.00 87.69 90 VAL A CA 1
ATOM 737 C C . VAL A 1 90 ? -5.515 -5.145 1.312 1.00 87.69 90 VAL A C 1
ATOM 739 O O . VAL A 1 90 ? -4.449 -5.340 0.724 1.00 87.69 90 VAL A O 1
ATOM 742 N N . VAL A 1 91 ? -5.846 -3.979 1.868 1.00 89.56 91 VAL A N 1
ATOM 743 C CA . VAL A 1 91 ? -4.956 -2.822 1.982 1.00 89.56 91 VAL A CA 1
ATOM 744 C C . VAL A 1 91 ? -4.823 -2.439 3.454 1.00 89.56 91 VAL A C 1
ATOM 746 O O . VAL A 1 91 ? -5.781 -1.970 4.054 1.00 89.56 91 VAL A O 1
ATOM 749 N N . LYS A 1 92 ? -3.644 -2.609 4.046 1.00 88.56 92 LYS A N 1
ATOM 750 C CA . LYS A 1 92 ? -3.322 -2.153 5.405 1.00 88.56 92 LYS A CA 1
ATOM 751 C C . LYS A 1 92 ? -2.608 -0.804 5.314 1.00 88.56 92 LYS A C 1
ATOM 753 O O . LYS A 1 92 ? -1.671 -0.671 4.532 1.00 88.56 92 LYS A O 1
ATOM 758 N N . ILE A 1 93 ? -3.059 0.193 6.068 1.00 88.00 93 ILE A N 1
ATOM 759 C CA . ILE A 1 93 ? -2.511 1.555 6.081 1.00 88.00 93 ILE A CA 1
ATOM 760 C C . ILE A 1 93 ? -2.195 1.933 7.530 1.00 88.00 93 ILE A C 1
ATOM 762 O O . ILE A 1 93 ? -3.080 1.903 8.379 1.00 88.00 93 ILE A O 1
ATOM 766 N N . GLU A 1 94 ? -0.941 2.289 7.814 1.00 86.94 94 GLU A N 1
ATOM 767 C CA . GLU A 1 94 ? -0.450 2.563 9.171 1.00 86.94 94 GLU A CA 1
ATOM 768 C C . GLU A 1 94 ? 0.537 3.736 9.226 1.00 86.94 94 GLU A C 1
ATOM 770 O O . GLU A 1 94 ? 1.135 4.119 8.219 1.00 86.94 94 GLU A O 1
ATOM 775 N N . GLY A 1 95 ? 0.721 4.298 10.427 1.00 82.94 95 GLY A N 1
ATOM 776 C CA . GLY A 1 95 ? 1.719 5.341 10.700 1.00 82.94 95 GLY A CA 1
ATOM 777 C C . GLY A 1 95 ? 1.299 6.768 10.322 1.00 82.94 95 GLY A C 1
ATOM 778 O O . GLY A 1 95 ? 2.101 7.701 10.351 1.00 82.94 95 GLY A O 1
ATOM 779 N N . PHE A 1 96 ? 0.026 6.974 9.977 1.00 82.81 96 PHE A N 1
ATOM 780 C CA . PHE A 1 96 ? -0.510 8.294 9.652 1.00 82.81 96 PHE A CA 1
ATOM 781 C C . PHE A 1 96 ? -0.837 9.090 10.915 1.00 82.81 96 PHE A C 1
ATOM 783 O O . PHE A 1 96 ? -1.483 8.597 11.832 1.00 82.81 96 PHE A O 1
ATOM 790 N N . ALA A 1 97 ? -0.434 10.363 10.929 1.00 79.44 97 ALA A N 1
ATOM 791 C CA . ALA A 1 97 ? -0.641 11.253 12.073 1.00 79.44 97 ALA A CA 1
ATOM 792 C C . ALA A 1 97 ? -2.119 11.590 12.345 1.00 79.44 97 ALA A C 1
ATOM 794 O O . ALA A 1 97 ? -2.455 12.030 13.440 1.00 79.44 97 ALA A O 1
ATOM 795 N N . ASN A 1 98 ? -2.990 11.460 11.339 1.00 80.38 98 ASN A N 1
ATOM 796 C CA . ASN A 1 98 ? -4.421 11.704 11.475 1.00 80.38 98 ASN A CA 1
ATOM 797 C C . ASN A 1 98 ? -5.229 10.962 10.401 1.00 80.38 98 ASN A C 1
ATOM 799 O O . ASN A 1 98 ? -4.712 10.569 9.352 1.00 80.38 98 ASN A O 1
ATOM 803 N N . GLU A 1 99 ? -6.526 10.836 10.671 1.00 79.00 99 GLU A N 1
ATOM 804 C CA . GLU A 1 99 ? -7.495 10.169 9.806 1.00 79.00 99 GLU A CA 1
ATOM 805 C C . GLU A 1 99 ? -7.663 10.851 8.436 1.00 79.00 99 GLU A C 1
ATOM 807 O O . GLU A 1 99 ? -7.897 10.175 7.439 1.00 79.00 99 GLU A O 1
ATOM 812 N N . GLU A 1 100 ? -7.524 12.175 8.342 1.00 82.38 100 GLU A N 1
ATOM 813 C CA . GLU A 1 100 ? -7.679 12.893 7.071 1.00 82.38 100 GLU A CA 1
ATOM 814 C C . GLU A 1 100 ? -6.624 12.456 6.044 1.00 82.38 100 GLU A C 1
ATOM 816 O O . GLU A 1 100 ? -6.957 12.147 4.896 1.00 82.38 100 GLU A O 1
ATOM 821 N N . LYS A 1 101 ? -5.357 12.372 6.466 1.00 82.75 101 LYS A N 1
ATOM 822 C CA . LYS A 1 101 ? -4.248 11.924 5.612 1.00 82.75 101 LYS A CA 1
ATOM 823 C C . LYS A 1 101 ? -4.392 10.457 5.218 1.00 82.75 101 LYS A C 1
ATOM 825 O O . LYS A 1 101 ? -4.130 10.100 4.073 1.00 82.75 101 LYS A O 1
ATOM 830 N N . GLU A 1 102 ? -4.841 9.619 6.141 1.00 82.56 102 GLU A N 1
ATOM 831 C CA . GLU A 1 102 ? -5.117 8.208 5.880 1.00 82.56 102 GLU A CA 1
ATOM 832 C C . GLU A 1 102 ? -6.258 8.030 4.861 1.00 82.56 102 GLU A C 1
ATOM 834 O O . GLU A 1 102 ? -6.105 7.331 3.856 1.00 82.56 102 GLU A O 1
ATOM 839 N N . ASN A 1 103 ? -7.375 8.736 5.055 1.00 80.62 103 ASN A N 1
ATOM 840 C CA . ASN A 1 103 ? -8.513 8.722 4.138 1.00 80.62 103 ASN A CA 1
ATOM 841 C C . ASN A 1 103 ? -8.116 9.264 2.755 1.00 80.62 103 ASN A C 1
ATOM 843 O O . ASN A 1 103 ? -8.568 8.747 1.730 1.00 80.62 103 ASN A O 1
ATOM 847 N N . PHE A 1 104 ? -7.255 10.286 2.702 1.00 84.44 104 PHE A N 1
ATOM 848 C CA . PHE A 1 104 ? -6.689 10.791 1.451 1.00 84.44 104 PHE A CA 1
ATOM 849 C C . PHE A 1 104 ? -5.885 9.713 0.714 1.00 84.44 104 PHE A C 1
ATOM 851 O O . PHE A 1 104 ? -6.076 9.532 -0.490 1.00 84.44 104 PHE A O 1
ATOM 858 N N . MET A 1 105 ? -5.045 8.958 1.423 1.00 86.19 105 MET A N 1
ATOM 859 C CA . MET A 1 105 ? -4.279 7.855 0.839 1.00 86.19 105 MET A CA 1
ATOM 860 C C . MET A 1 105 ? -5.170 6.750 0.297 1.00 86.19 105 MET A C 1
ATOM 862 O O . MET A 1 105 ? -5.041 6.372 -0.866 1.00 86.19 105 MET A O 1
ATOM 866 N N . ALA A 1 106 ? -6.123 6.285 1.100 1.00 85.19 106 ALA A N 1
ATOM 867 C CA . ALA A 1 106 ? -7.087 5.288 0.663 1.00 85.19 106 ALA A CA 1
ATOM 868 C C . ALA A 1 106 ? -7.853 5.757 -0.588 1.00 85.19 106 ALA A C 1
ATOM 870 O O . ALA A 1 106 ? -7.983 5.001 -1.549 1.00 85.19 106 ALA A O 1
ATOM 871 N N . ARG A 1 107 ? -8.256 7.036 -0.651 1.00 84.50 107 ARG A N 1
ATOM 872 C CA . ARG A 1 107 ? -8.899 7.625 -1.841 1.00 84.50 107 ARG A CA 1
ATOM 873 C C . ARG A 1 107 ? -8.022 7.595 -3.091 1.00 84.50 107 ARG A C 1
ATOM 875 O O . ARG A 1 107 ? -8.546 7.419 -4.188 1.00 84.50 107 ARG A O 1
ATOM 882 N N . ARG A 1 108 ? -6.704 7.754 -2.953 1.00 86.50 108 ARG A N 1
ATOM 883 C CA . ARG A 1 108 ? -5.766 7.664 -4.084 1.00 86.50 108 ARG A CA 1
ATOM 884 C C . ARG A 1 108 ? -5.609 6.246 -4.627 1.00 86.50 108 ARG A C 1
ATOM 886 O O . ARG A 1 108 ? -5.233 6.109 -5.787 1.00 86.50 108 ARG A O 1
ATOM 893 N N . LEU A 1 109 ? -5.912 5.229 -3.824 1.00 87.62 109 LEU A N 1
ATOM 894 C CA . LEU A 1 109 ? -5.846 3.821 -4.220 1.00 87.62 109 LEU A CA 1
ATOM 895 C C . LEU A 1 109 ? -7.144 3.322 -4.865 1.00 87.62 109 LEU A C 1
ATOM 897 O O . LEU A 1 109 ? -7.099 2.341 -5.594 1.00 87.62 109 LEU A O 1
ATOM 901 N N . ILE A 1 110 ? -8.271 4.018 -4.672 1.00 84.75 110 ILE A N 1
ATOM 902 C CA . ILE A 1 110 ? -9.584 3.649 -5.237 1.00 84.75 110 ILE A CA 1
ATOM 903 C C . ILE A 1 110 ? -9.539 3.286 -6.725 1.00 84.75 110 ILE A C 1
ATOM 905 O O . ILE A 1 110 ? -10.138 2.279 -7.090 1.00 84.75 110 ILE A O 1
ATOM 909 N N . PRO A 1 111 ? -8.857 4.047 -7.602 1.00 85.25 111 PRO A N 1
ATOM 910 C CA . PRO A 1 111 ? -8.797 3.702 -9.021 1.00 85.25 111 PRO A CA 1
ATOM 911 C C . PRO A 1 111 ? -8.177 2.327 -9.316 1.00 85.25 111 PRO A C 1
ATOM 913 O O . PRO A 1 111 ? -8.422 1.775 -10.382 1.00 85.25 111 PRO A O 1
ATOM 916 N N . LEU A 1 112 ? -7.385 1.787 -8.384 1.00 86.19 112 LEU A N 1
ATOM 917 C CA . LEU A 1 112 ? -6.764 0.466 -8.486 1.00 86.19 112 LEU A CA 1
ATOM 918 C C . LEU A 1 112 ? -7.720 -0.654 -8.100 1.00 86.19 112 LEU A C 1
ATOM 920 O O . LEU A 1 112 ? -7.458 -1.813 -8.405 1.00 86.19 112 LEU A O 1
ATOM 924 N N . PHE A 1 113 ? -8.786 -0.335 -7.372 1.00 85.06 113 PHE A N 1
ATOM 925 C CA . PHE A 1 113 ? -9.708 -1.336 -6.877 1.00 85.06 113 PHE A CA 1
ATOM 926 C C . PHE A 1 113 ? -10.557 -1.805 -8.051 1.00 85.06 113 PHE A C 1
ATOM 928 O O . PHE A 1 113 ? -11.331 -1.042 -8.638 1.00 85.06 113 PHE A O 1
ATOM 935 N N . GLY A 1 114 ? -10.363 -3.069 -8.421 1.00 77.31 114 GLY A N 1
ATOM 936 C CA . GLY A 1 114 ? -11.231 -3.758 -9.357 1.00 77.31 114 GLY A CA 1
ATOM 937 C C . GLY A 1 114 ? -12.639 -3.946 -8.794 1.00 77.31 114 GLY A C 1
ATOM 938 O O . GLY A 1 114 ? -13.080 -3.262 -7.868 1.00 77.31 114 GLY A O 1
ATOM 939 N N . GLU A 1 115 ? -13.367 -4.913 -9.337 1.00 77.25 115 GLU A N 1
ATOM 940 C CA . GLU A 1 115 ? -14.715 -5.238 -8.846 1.00 77.25 115 GLU A CA 1
ATOM 941 C C . GLU A 1 115 ? -14.699 -5.824 -7.428 1.00 77.25 115 GLU A C 1
ATOM 943 O O . GLU A 1 115 ? -15.647 -5.634 -6.670 1.00 77.25 115 GLU A O 1
ATOM 948 N N . ASN A 1 116 ? -13.583 -6.448 -7.044 1.00 75.12 116 ASN A N 1
ATOM 949 C CA . ASN A 1 116 ? -13.414 -7.133 -5.765 1.00 75.12 116 ASN A CA 1
ATOM 950 C C . ASN A 1 116 ? -13.314 -6.205 -4.546 1.00 75.12 116 ASN A C 1
ATOM 952 O O . ASN A 1 116 ? -13.410 -6.706 -3.432 1.00 75.12 116 ASN A O 1
ATOM 956 N N . ASN A 1 117 ? -13.131 -4.891 -4.752 1.00 79.25 117 ASN A N 1
ATOM 957 C CA . ASN A 1 117 ? -13.114 -3.838 -3.728 1.00 79.25 117 ASN A CA 1
ATOM 958 C C . ASN A 1 117 ? -12.453 -4.256 -2.388 1.00 79.25 117 ASN A C 1
ATOM 960 O O . ASN A 1 117 ? -13.145 -4.711 -1.471 1.00 79.25 117 ASN A O 1
ATOM 964 N N . PRO A 1 118 ? -11.124 -4.103 -2.245 1.00 83.50 118 PRO A N 1
ATOM 965 C CA . PRO A 1 118 ? -10.387 -4.660 -1.122 1.00 83.50 118 PRO A CA 1
ATOM 966 C C . PRO A 1 118 ? -10.829 -4.089 0.226 1.00 83.50 118 PRO A C 1
ATOM 968 O O . PRO A 1 118 ? -11.226 -2.928 0.357 1.00 83.50 118 PRO A O 1
ATOM 971 N N . VAL A 1 119 ? -10.663 -4.902 1.268 1.00 82.75 119 VAL A N 1
ATOM 972 C CA . VAL A 1 119 ? -10.833 -4.457 2.651 1.00 82.75 119 VAL A CA 1
ATOM 973 C C . VAL A 1 119 ? -9.674 -3.534 3.013 1.00 82.75 119 VAL A C 1
ATOM 975 O O . VAL A 1 119 ? -8.510 -3.926 2.905 1.00 82.75 119 VAL A O 1
ATOM 978 N N . ILE A 1 120 ? -9.988 -2.316 3.459 1.00 82.38 120 ILE A N 1
ATOM 979 C CA . ILE A 1 120 ? -8.992 -1.401 4.010 1.00 82.38 120 ILE A CA 1
ATOM 980 C C . ILE A 1 120 ? -8.910 -1.619 5.524 1.00 82.38 120 ILE A C 1
ATOM 982 O O . ILE A 1 120 ? -9.908 -1.746 6.227 1.00 82.38 120 ILE A O 1
ATOM 986 N N . ILE A 1 121 ? -7.693 -1.706 6.034 1.00 77.75 121 ILE A N 1
ATOM 987 C CA . ILE A 1 121 ? -7.399 -1.885 7.447 1.00 77.75 121 ILE A CA 1
ATOM 988 C C . ILE A 1 121 ? -6.583 -0.681 7.863 1.00 77.75 121 ILE A C 1
ATOM 990 O O . ILE A 1 121 ? -5.500 -0.448 7.331 1.00 77.75 121 ILE A O 1
ATOM 994 N N . SER A 1 122 ? -7.101 0.073 8.820 1.00 75.75 122 SER A N 1
ATOM 995 C CA . SER A 1 122 ? -6.335 1.104 9.496 1.00 75.75 122 SER A CA 1
ATOM 996 C C . SER A 1 122 ? -6.688 1.100 10.963 1.00 75.75 122 SER A C 1
ATOM 998 O O . SER A 1 122 ? -7.870 1.127 11.296 1.00 75.75 122 SER A O 1
ATOM 1000 N N . LYS A 1 123 ? -5.660 1.121 11.809 1.00 68.00 123 LYS A N 1
ATOM 1001 C CA . LYS A 1 123 ? -5.767 1.121 13.266 1.00 68.00 123 LYS A CA 1
ATOM 1002 C C . LYS A 1 123 ? -5.322 2.471 13.857 1.00 68.00 123 LYS A C 1
ATOM 1004 O O . LYS A 1 123 ? -4.290 2.512 14.529 1.00 68.00 123 LYS A O 1
ATOM 1009 N N . PRO A 1 124 ? -6.060 3.586 13.691 1.00 59.97 124 PRO A N 1
ATOM 1010 C CA . PRO A 1 124 ? -5.858 4.730 14.569 1.00 59.97 124 PRO A CA 1
ATOM 1011 C C . PRO A 1 124 ? -6.159 4.291 16.013 1.00 59.97 124 PRO A C 1
ATOM 1013 O O . PRO A 1 124 ? -7.250 3.810 16.312 1.00 59.97 124 PRO A O 1
ATOM 1016 N N . ASN A 1 125 ? -5.180 4.427 16.910 1.00 55.16 125 ASN A N 1
ATOM 1017 C CA . ASN A 1 125 ? -5.319 4.193 18.356 1.00 55.16 125 ASN A CA 1
ATOM 1018 C C . ASN A 1 125 ? -5.686 2.752 18.789 1.00 55.16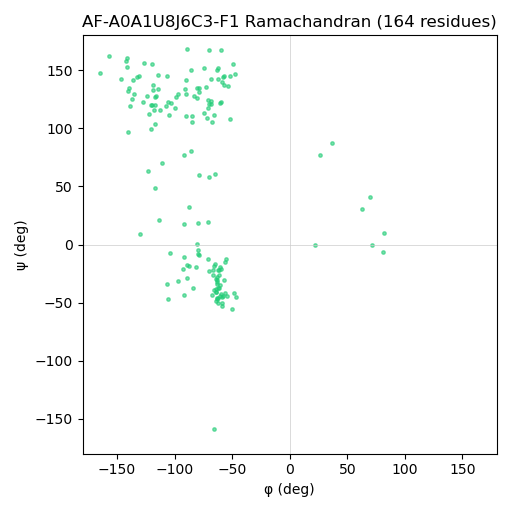 125 ASN A C 1
ATOM 1020 O O . ASN A 1 125 ? -6.334 2.561 19.816 1.00 55.16 125 ASN A O 1
ATOM 1024 N N . GLY A 1 126 ? -5.276 1.725 18.037 1.00 54.53 126 GLY A N 1
ATOM 1025 C CA . GLY A 1 126 ? -5.336 0.321 18.486 1.00 54.53 126 GLY A CA 1
ATOM 1026 C C . GLY A 1 126 ? -6.696 -0.381 18.362 1.00 54.53 126 GLY A C 1
ATOM 1027 O O . GLY A 1 126 ? -6.766 -1.592 18.550 1.00 54.53 126 GLY A O 1
ATOM 1028 N N . LYS A 1 127 ? -7.760 0.333 17.980 1.00 58.16 127 LYS A N 1
ATOM 1029 C CA . LYS A 1 127 ? -9.041 -0.248 17.552 1.00 58.16 127 LYS A CA 1
ATOM 1030 C C . LYS A 1 127 ? -9.588 0.552 16.386 1.00 58.16 127 LYS A C 1
ATOM 1032 O O . LYS A 1 127 ? -10.230 1.568 16.617 1.00 58.16 127 LYS A O 1
ATOM 1037 N N . CYS A 1 128 ? -9.363 0.106 15.155 1.00 57.59 128 CYS A N 1
ATOM 1038 C CA . CYS A 1 128 ? -10.244 0.468 14.049 1.00 57.59 128 CYS A CA 1
ATOM 1039 C C . CYS A 1 128 ? -10.009 -0.444 12.841 1.00 57.59 128 CYS A C 1
ATOM 1041 O O . CYS A 1 128 ? -8.908 -0.935 12.607 1.00 57.59 128 CYS A O 1
ATOM 1043 N N . LEU A 1 129 ? -11.091 -0.681 12.108 1.00 59.59 129 LEU A N 1
ATOM 1044 C CA . LEU A 1 129 ? -11.173 -1.404 10.844 1.00 59.59 129 LEU A CA 1
ATOM 1045 C C . LEU A 1 129 ? -12.151 -0.600 9.979 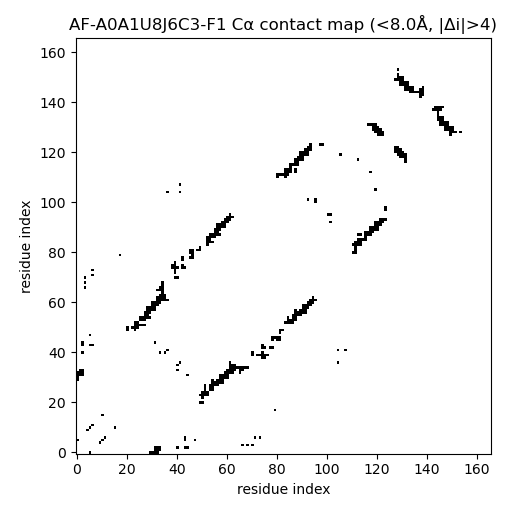1.00 59.59 129 LEU A C 1
ATOM 1047 O O . LEU A 1 129 ? -13.296 -0.390 10.381 1.00 59.59 129 LEU A O 1
ATOM 1051 N N . LYS A 1 130 ? -11.698 -0.093 8.827 1.00 64.94 130 LYS A N 1
ATOM 1052 C CA . LYS A 1 130 ? -12.492 0.767 7.935 1.00 64.94 130 LYS A CA 1
ATOM 1053 C C . LYS A 1 130 ? -12.690 0.084 6.590 1.00 64.94 130 LYS A C 1
ATOM 1055 O O . LYS A 1 130 ? -11.803 0.110 5.748 1.00 64.94 130 LYS A O 1
ATOM 1060 N N . HIS A 1 131 ? -13.867 -0.455 6.325 1.00 69.06 131 HIS A N 1
ATOM 1061 C CA . HIS A 1 131 ? -14.201 -0.926 4.989 1.00 69.06 131 HIS A CA 1
ATOM 1062 C C . HIS A 1 131 ? -14.576 0.257 4.085 1.00 69.06 131 HIS A C 1
ATOM 1064 O O . HIS A 1 131 ? -15.376 1.117 4.456 1.00 69.06 131 HIS A O 1
ATOM 1070 N N . LEU A 1 132 ? -13.991 0.327 2.889 1.00 69.56 132 LEU A N 1
ATOM 1071 C CA . LEU A 1 132 ? -14.387 1.320 1.899 1.00 69.56 132 LEU A CA 1
ATOM 1072 C C . LEU A 1 132 ? -15.587 0.785 1.118 1.00 69.56 132 LEU A C 1
ATOM 1074 O O . LEU A 1 132 ? -15.443 -0.126 0.308 1.00 69.56 132 LEU A O 1
ATOM 1078 N N . VAL A 1 133 ? -16.758 1.378 1.316 1.00 66.38 133 VAL A N 1
ATOM 1079 C CA . VAL A 1 133 ? -17.984 0.986 0.618 1.00 66.38 133 VAL A CA 1
ATOM 1080 C C . VAL A 1 133 ? -18.228 1.931 -0.549 1.00 66.38 133 VAL A C 1
ATOM 1082 O O . VAL A 1 133 ? -18.280 3.158 -0.395 1.00 66.38 133 VAL A O 1
ATOM 1085 N N . LYS A 1 134 ? -18.404 1.360 -1.743 1.00 66.56 134 LYS A N 1
ATOM 1086 C CA . LYS A 1 134 ? -18.881 2.105 -2.909 1.00 66.56 134 LYS A CA 1
ATOM 1087 C C . LYS A 1 134 ? -20.351 2.466 -2.695 1.00 66.56 134 LYS A C 1
ATOM 1089 O O . LYS A 1 134 ? -21.195 1.589 -2.539 1.00 66.56 134 LYS A O 1
ATOM 1094 N N . MET A 1 135 ? -20.670 3.753 -2.704 1.00 62.03 135 MET A N 1
ATOM 1095 C CA . MET A 1 135 ? -22.039 4.235 -2.559 1.00 62.03 135 MET A CA 1
ATOM 1096 C C . MET A 1 135 ? -22.721 4.367 -3.923 1.00 62.03 135 MET A C 1
ATOM 1098 O O . MET A 1 135 ? -22.130 4.839 -4.894 1.00 62.03 135 MET A O 1
ATOM 1102 N N . ALA A 1 136 ? -24.011 4.022 -3.980 1.00 55.84 136 ALA A N 1
ATOM 1103 C CA . ALA A 1 136 ? -24.843 4.216 -5.171 1.00 55.84 136 ALA A CA 1
ATOM 1104 C C . ALA A 1 136 ? -25.070 5.704 -5.518 1.00 55.84 136 ALA A C 1
ATOM 1106 O O . ALA A 1 136 ? -25.462 6.030 -6.636 1.00 55.84 136 ALA A O 1
ATOM 1107 N N . LYS A 1 137 ? -24.840 6.616 -4.564 1.00 57.03 137 LYS A N 1
ATOM 1108 C CA . LYS A 1 137 ? -24.944 8.070 -4.739 1.00 57.03 137 LYS A CA 1
ATOM 1109 C C . LYS A 1 137 ? -23.708 8.754 -4.160 1.00 57.03 137 LYS A C 1
ATOM 1111 O O . LYS A 1 137 ? -23.190 8.327 -3.132 1.00 57.03 137 LYS A O 1
ATOM 1116 N N . LEU A 1 138 ? -23.268 9.827 -4.817 1.00 57.41 138 LEU A N 1
ATOM 1117 C CA . LEU A 1 138 ? -22.224 10.721 -4.313 1.00 57.41 138 LEU A CA 1
ATOM 1118 C C . LEU A 1 138 ? -22.640 11.300 -2.951 1.00 57.41 138 LEU A C 1
ATOM 1120 O O . LEU A 1 138 ? -23.824 11.573 -2.730 1.00 57.41 138 LEU A O 1
ATOM 1124 N N . GLU A 1 139 ? -21.685 11.499 -2.039 1.00 55.25 139 GLU A N 1
ATOM 1125 C CA . GLU A 1 139 ? -21.956 12.199 -0.777 1.00 55.25 139 GLU A CA 1
ATOM 1126 C C . GLU A 1 139 ? -22.640 13.548 -1.059 1.00 55.25 139 GLU A C 1
ATOM 1128 O O . GLU A 1 139 ? -22.308 14.225 -2.032 1.00 55.25 139 GLU A O 1
ATOM 1133 N N . LYS A 1 140 ? -23.564 13.987 -0.189 1.00 52.88 140 LYS A N 1
ATOM 1134 C CA . LYS A 1 140 ? -24.366 15.222 -0.365 1.00 52.88 140 LYS A CA 1
ATOM 1135 C C . LYS A 1 140 ? -23.529 16.505 -0.585 1.00 52.88 140 LYS A C 1
ATOM 1137 O O . LYS A 1 140 ? -24.088 17.527 -0.968 1.00 52.88 140 LYS A O 1
ATOM 1142 N N . LYS A 1 141 ? -22.210 16.453 -0.344 1.00 56.34 141 LYS A N 1
ATOM 1143 C CA . LYS A 1 141 ? -21.209 17.502 -0.629 1.00 56.34 141 LYS A CA 1
ATOM 1144 C C . LYS A 1 141 ? -19.966 17.001 -1.404 1.00 56.34 141 LYS A C 1
ATOM 1146 O O . LYS A 1 141 ? -18.991 17.740 -1.515 1.00 56.34 141 LYS A O 1
ATOM 1151 N N . GLY A 1 142 ? -19.943 15.764 -1.907 1.00 50.28 142 GLY A N 1
ATOM 1152 C CA . GL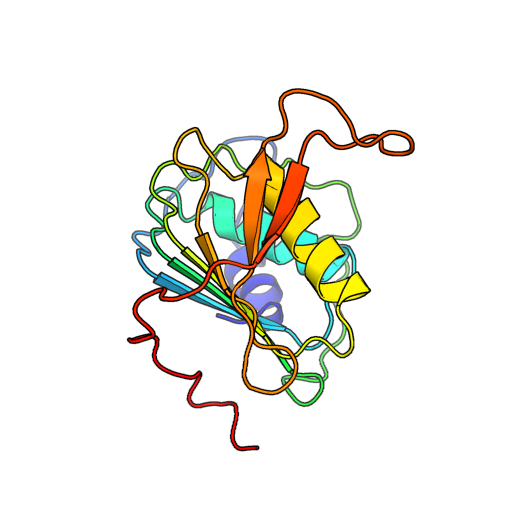Y A 1 142 ? -18.723 15.097 -2.381 1.00 50.28 142 GLY A CA 1
ATOM 1153 C C . GLY A 1 142 ? -18.671 14.808 -3.885 1.00 50.28 142 GLY A C 1
ATOM 1154 O O . GLY A 1 142 ? -19.666 14.459 -4.506 1.00 50.28 142 GLY A O 1
ATOM 1155 N N . LYS A 1 143 ? -17.459 14.886 -4.456 1.00 59.94 143 LYS A N 1
ATOM 1156 C CA . LYS A 1 143 ? -17.112 14.435 -5.822 1.00 59.94 143 LYS A CA 1
ATOM 1157 C C . LYS A 1 143 ? -16.885 12.915 -5.942 1.00 59.94 143 LYS A C 1
ATOM 1159 O O . LYS A 1 143 ? -16.641 12.439 -7.045 1.00 59.94 143 LYS A O 1
ATOM 1164 N N . TYR A 1 144 ? -16.922 12.159 -4.839 1.00 59.28 144 TYR A N 1
ATOM 1165 C CA . TYR A 1 144 ? -16.478 10.759 -4.795 1.00 59.28 144 TYR A CA 1
ATOM 1166 C C . TYR A 1 144 ? -17.608 9.788 -4.411 1.00 59.28 144 TYR A C 1
ATOM 1168 O O . TYR A 1 144 ? -18.308 10.046 -3.432 1.00 59.28 144 TYR A O 1
ATOM 1176 N N . PRO A 1 145 ? -17.791 8.665 -5.139 1.00 65.81 145 PRO A N 1
ATOM 1177 C CA . PRO A 1 145 ? -18.867 7.700 -4.892 1.00 65.81 145 PRO A CA 1
ATOM 1178 C C . PRO A 1 145 ? -18.480 6.636 -3.851 1.00 65.81 145 PRO A C 1
ATOM 1180 O O . PRO A 1 145 ? -18.896 5.489 -3.958 1.00 65.81 145 PRO A O 1
ATOM 1183 N N . TYR A 1 146 ? -17.650 6.984 -2.866 1.00 68.12 146 TYR A N 1
ATOM 1184 C CA . TYR A 1 146 ? -17.153 6.047 -1.855 1.00 68.12 146 TYR A CA 1
ATOM 1185 C C . TYR A 1 146 ? -17.197 6.677 -0.466 1.00 68.12 146 TYR A C 1
ATOM 1187 O O . TYR A 1 146 ? -16.861 7.853 -0.311 1.00 68.12 146 TYR A O 1
ATOM 1195 N N . LYS A 1 147 ? -17.555 5.868 0.533 1.00 72.81 147 LYS A N 1
ATOM 1196 C CA . LYS A 1 147 ? -17.585 6.236 1.950 1.00 72.81 147 LYS A CA 1
ATOM 1197 C C . LYS A 1 147 ? -16.850 5.174 2.768 1.00 72.81 147 LYS A C 1
ATOM 1199 O O . LYS A 1 147 ? -16.904 3.992 2.441 1.00 72.81 147 LYS A O 1
ATOM 1204 N N . PHE A 1 148 ? -16.163 5.598 3.824 1.00 71.31 148 PHE A N 1
ATOM 1205 C CA . PHE A 1 148 ? -15.590 4.680 4.805 1.00 71.31 148 PHE A CA 1
ATOM 1206 C C . PHE A 1 148 ? -16.660 4.283 5.820 1.00 71.31 148 PHE A C 1
ATOM 1208 O O . PHE A 1 148 ? -17.314 5.146 6.410 1.00 71.31 148 PHE A O 1
ATOM 1215 N N . GLU A 1 149 ? -16.833 2.984 6.019 1.00 68.88 149 GLU A N 1
ATOM 1216 C CA . GLU A 1 149 ? -17.693 2.416 7.050 1.00 68.88 149 GLU A CA 1
ATOM 1217 C C . GLU A 1 149 ? -16.847 1.580 8.002 1.00 68.88 149 GLU A C 1
ATOM 1219 O O . GLU A 1 149 ? -15.945 0.856 7.581 1.00 68.88 149 GLU A O 1
ATOM 1224 N N . MET A 1 150 ? -17.099 1.710 9.302 1.00 67.00 150 MET A N 1
ATOM 1225 C CA . MET A 1 150 ? -16.453 0.839 10.276 1.00 67.00 150 MET A CA 1
ATOM 1226 C C . MET A 1 150 ? -17.066 -0.550 10.179 1.00 67.00 150 MET A C 1
ATOM 1228 O O . MET A 1 150 ? -18.287 -0.683 10.104 1.00 67.00 150 MET A O 1
ATOM 1232 N N . VAL A 1 151 ? -16.217 -1.572 10.191 1.00 62.81 151 VAL A N 1
ATOM 1233 C CA . VAL A 1 151 ? -16.661 -2.967 10.218 1.00 62.81 151 VAL A CA 1
ATOM 1234 C C . VAL A 1 151 ? -16.039 -3.643 11.425 1.00 62.81 151 VAL A C 1
ATOM 1236 O O . VAL A 1 151 ? -14.830 -3.576 11.629 1.00 62.81 151 VAL A O 1
ATOM 1239 N N . GLU A 1 152 ? -16.876 -4.284 12.232 1.00 57.31 152 GLU A N 1
ATOM 1240 C CA . GLU A 1 152 ? -16.443 -5.095 13.367 1.00 57.31 152 GLU A CA 1
ATOM 1241 C C . GLU A 1 152 ? -16.113 -6.524 12.895 1.00 57.31 152 GLU A C 1
ATOM 1243 O O . GLU A 1 152 ? -16.729 -7.026 11.955 1.00 57.31 152 GLU A O 1
ATOM 1248 N N . ASN A 1 153 ? -15.176 -7.201 13.571 1.00 56.38 153 ASN A N 1
ATOM 1249 C CA . ASN A 1 153 ? -14.847 -8.626 13.370 1.00 56.38 153 ASN A CA 1
ATOM 1250 C C . ASN A 1 153 ? -14.152 -8.999 12.043 1.00 56.38 153 ASN A C 1
ATOM 1252 O O . ASN A 1 153 ? -14.448 -10.041 11.458 1.00 56.38 153 ASN A O 1
ATOM 1256 N N . VAL A 1 154 ? -13.196 -8.197 11.567 1.00 60.09 154 VAL A N 1
ATOM 1257 C CA . VAL A 1 154 ? -12.257 -8.680 10.536 1.00 60.09 154 VAL A CA 1
ATOM 1258 C C . VAL A 1 154 ? -11.175 -9.503 11.234 1.00 60.09 154 VAL A C 1
ATOM 1260 O O . VAL A 1 154 ? -10.563 -9.008 12.174 1.00 60.09 154 VAL A O 1
ATOM 1263 N N . ASP A 1 155 ? -10.958 -10.745 10.789 1.00 56.38 155 ASP A N 1
ATOM 1264 C CA . ASP A 1 155 ? -9.940 -11.657 11.333 1.00 56.38 155 ASP A CA 1
ATOM 1265 C C . ASP A 1 155 ? -8.567 -10.961 11.376 1.00 56.38 155 ASP A C 1
ATOM 1267 O O . ASP A 1 155 ? -7.973 -10.680 10.335 1.00 56.38 155 ASP A O 1
ATOM 1271 N N . GLU A 1 156 ? -8.102 -10.624 12.584 1.00 55.06 156 GLU A N 1
ATOM 1272 C CA . GLU A 1 156 ? -6.930 -9.778 12.846 1.00 55.06 156 GLU A CA 1
ATOM 1273 C C . GLU A 1 156 ? -5.588 -10.513 12.711 1.00 55.06 156 GLU A C 1
ATOM 1275 O O . GLU A 1 156 ? -4.571 -10.018 13.196 1.00 55.06 156 GLU A O 1
ATOM 1280 N N . ASN A 1 157 ? -5.542 -11.661 12.030 1.00 56.88 157 ASN A N 1
ATOM 1281 C CA . ASN A 1 157 ? -4.303 -12.385 11.727 1.00 56.88 157 ASN A CA 1
ATOM 1282 C C . ASN A 1 157 ? -3.436 -11.635 10.691 1.00 56.88 157 ASN A C 1
ATOM 1284 O O . ASN A 1 157 ? -3.115 -12.133 9.609 1.00 56.88 157 ASN A O 1
ATOM 1288 N N . PHE A 1 158 ? -3.061 -10.400 11.015 1.00 61.53 158 PHE A N 1
ATOM 1289 C CA . PHE A 1 158 ? -2.183 -9.544 10.243 1.00 61.53 158 PHE A CA 1
ATOM 1290 C C . PHE A 1 158 ? -0.900 -9.355 11.039 1.00 61.53 158 PHE A C 1
ATOM 1292 O O . PHE A 1 158 ? -0.949 -8.749 12.109 1.00 61.53 158 PHE A O 1
ATOM 1299 N N . PRO A 1 159 ? 0.247 -9.834 10.537 1.00 59.47 159 PRO A N 1
ATOM 1300 C CA . PRO A 1 159 ? 1.509 -9.529 11.181 1.00 59.47 159 PRO A CA 1
ATOM 1301 C C . PRO A 1 159 ? 1.705 -8.010 11.226 1.00 59.47 159 PRO A C 1
ATOM 1303 O O . PRO A 1 159 ? 1.371 -7.277 10.282 1.00 59.47 159 PRO A O 1
ATOM 1306 N N . ASP A 1 160 ? 2.229 -7.531 12.345 1.00 61.44 160 ASP A N 1
ATOM 1307 C CA . ASP A 1 160 ? 2.716 -6.166 12.441 1.00 61.44 160 ASP A CA 1
ATOM 1308 C C . ASP A 1 160 ? 4.038 -6.038 11.698 1.00 61.44 160 ASP A C 1
ATOM 1310 O O . ASP A 1 160 ? 4.800 -6.998 11.533 1.00 61.44 160 ASP A O 1
ATOM 1314 N N . HIS A 1 161 ? 4.303 -4.835 11.197 1.00 57.62 161 HIS A N 1
ATOM 1315 C CA . HIS A 1 161 ? 5.572 -4.588 10.545 1.00 57.62 161 HIS A CA 1
ATOM 1316 C C . HIS A 1 161 ? 6.686 -4.640 11.594 1.00 57.62 161 HIS A C 1
ATOM 1318 O O . HIS A 1 161 ? 6.700 -3.835 12.517 1.00 57.62 161 HIS A O 1
ATOM 1324 N N . VAL A 1 162 ? 7.682 -5.510 11.393 1.00 57.25 162 VAL A N 1
ATOM 1325 C CA . VAL A 1 162 ? 8.840 -5.702 12.302 1.00 57.25 162 VAL A CA 1
ATOM 1326 C C . VAL A 1 162 ? 9.636 -4.407 12.582 1.00 57.25 162 VAL A C 1
ATOM 1328 O O . VAL A 1 162 ? 10.426 -4.350 13.517 1.00 57.25 162 VAL A O 1
ATOM 1331 N N . HIS A 1 163 ? 9.433 -3.348 11.790 1.00 53.41 163 HIS A N 1
ATOM 1332 C CA . HIS A 1 163 ? 10.111 -2.057 11.946 1.00 53.41 163 HIS A CA 1
ATOM 1333 C C . HIS A 1 163 ? 9.358 -1.050 12.830 1.00 53.41 163 HIS A C 1
ATOM 1335 O O . HIS A 1 163 ? 9.954 -0.050 13.222 1.00 53.41 163 HIS A O 1
ATOM 1341 N N . ILE A 1 164 ? 8.097 -1.312 13.193 1.00 47.44 164 ILE A N 1
ATOM 1342 C CA . ILE A 1 164 ? 7.389 -0.549 14.227 1.00 47.44 164 ILE A CA 1
ATOM 1343 C C . ILE A 1 164 ? 7.744 -1.185 15.576 1.00 47.44 164 ILE A C 1
ATOM 1345 O O . ILE A 1 164 ? 7.013 -2.000 16.124 1.00 47.44 164 ILE A O 1
ATOM 1349 N N . ASN A 1 165 ? 8.916 -0.838 16.104 1.00 39.81 165 ASN A N 1
ATOM 1350 C CA . ASN A 1 165 ? 9.096 -0.845 17.552 1.00 39.81 165 ASN A CA 1
ATOM 1351 C C . ASN A 1 165 ? 8.573 0.507 18.041 1.00 39.81 165 ASN A C 1
ATOM 1353 O O . ASN A 1 165 ? 9.189 1.541 17.769 1.00 39.81 165 ASN A O 1
ATOM 1357 N N . ILE A 1 166 ? 7.392 0.478 18.660 1.00 40.12 166 ILE A N 1
ATOM 1358 C CA . ILE A 1 166 ? 6.800 1.611 19.384 1.00 40.12 166 ILE A CA 1
ATOM 1359 C C . ILE A 1 166 ? 7.718 1.988 20.547 1.00 40.12 166 ILE A C 1
ATOM 1361 O O . ILE A 1 166 ? 8.155 1.059 21.263 1.00 40.12 166 ILE A O 1
#

Foldseek 3Di:
DELVCCVPPVVVVWPLPPDQGPAADQEQEDAYEYLDDPQQRLQSVQVNVSRHLQHAEAEYEHDVPPDPDDDPCPRVDDRDGHAASANHAEYEYYDDPDPVVVVVSVVSCVNNHDPNQHFYQYDDPNDWTWRKDQAPDADPPGPGRIDTDTDPDDPPPDDDDPPPPD

Solvent-accessible surface area (backbone atoms only — not comparable to full-atom values): 9865 Å² total; per-residue (Å²): 93,41,58,69,58,42,60,69,63,51,48,75,75,49,79,86,62,97,59,80,71,97,61,73,49,96,40,47,67,45,53,41,39,34,46,60,84,47,73,36,49,49,35,47,52,42,56,53,50,53,29,27,58,63,24,31,34,41,38,38,37,39,36,71,82,42,73,92,64,80,80,87,64,85,33,71,62,91,67,81,73,40,72,53,28,55,54,29,48,37,35,37,48,43,67,61,94,45,67,69,64,45,53,51,51,55,59,71,46,48,74,32,45,31,92,65,54,36,44,34,37,36,53,71,90,84,68,50,36,37,35,62,42,77,43,100,57,54,48,98,89,44,99,47,47,60,45,79,39,79,51,85,87,70,86,74,90,63,85,74,62,90,82,71,76,127